Protein AF-R6E0H6-F1 (afdb_monomer)

Structure (mmCIF, N/CA/C/O backbone):
data_AF-R6E0H6-F1
#
_entry.id   AF-R6E0H6-F1
#
loop_
_atom_site.group_PDB
_atom_site.id
_atom_site.type_symbol
_atom_site.label_atom_id
_atom_site.label_alt_id
_atom_site.label_comp_id
_atom_site.label_asym_id
_atom_site.label_entity_id
_atom_site.label_seq_id
_atom_site.pdbx_PDB_ins_code
_atom_site.Cartn_x
_atom_site.Cartn_y
_atom_site.Cartn_z
_atom_site.occupancy
_atom_site.B_iso_or_equiv
_atom_site.auth_seq_id
_atom_site.auth_comp_id
_atom_site.auth_asym_id
_atom_site.auth_atom_id
_atom_site.pdbx_PDB_model_num
ATOM 1 N N . MET A 1 1 ? 54.823 3.570 14.183 1.00 46.03 1 MET A N 1
ATOM 2 C CA . MET A 1 1 ? 55.221 4.569 13.171 1.00 46.03 1 MET A CA 1
ATOM 3 C C . MET A 1 1 ? 53.931 5.173 12.631 1.00 46.03 1 MET A C 1
ATOM 5 O O . MET A 1 1 ? 53.234 4.508 11.886 1.00 46.03 1 MET A O 1
ATOM 9 N N . ALA A 1 2 ? 53.540 6.336 13.154 1.00 41.47 2 ALA A N 1
ATOM 10 C CA . ALA A 1 2 ? 52.382 7.131 12.719 1.00 41.47 2 ALA A CA 1
ATOM 11 C C . ALA A 1 2 ? 52.609 8.597 13.143 1.00 41.47 2 ALA A C 1
ATOM 13 O O . ALA A 1 2 ? 51.740 9.262 13.688 1.00 41.47 2 ALA A O 1
ATOM 14 N N . ALA A 1 3 ? 53.847 9.052 12.953 1.00 48.97 3 ALA A N 1
ATOM 15 C CA . ALA A 1 3 ? 54.267 10.444 13.056 1.00 48.97 3 ALA A CA 1
ATOM 16 C C . ALA A 1 3 ? 54.729 10.884 11.658 1.00 48.97 3 ALA A C 1
ATOM 18 O O . ALA A 1 3 ? 55.874 11.274 11.467 1.00 48.97 3 ALA A O 1
ATOM 19 N N . SER A 1 4 ? 53.892 10.653 10.643 1.00 55.06 4 SER A N 1
ATOM 20 C CA . SER A 1 4 ? 54.287 10.835 9.241 1.00 55.06 4 SER A CA 1
ATOM 21 C C . SER A 1 4 ? 53.155 11.351 8.359 1.00 55.06 4 SER A C 1
ATOM 23 O O . SER A 1 4 ? 53.042 10.950 7.207 1.00 55.06 4 SER A O 1
ATOM 25 N N . HIS A 1 5 ? 52.328 12.247 8.892 1.00 50.03 5 HIS A N 1
ATOM 26 C CA . HIS A 1 5 ? 51.577 13.193 8.075 1.00 50.03 5 HIS A CA 1
ATOM 27 C C . HIS A 1 5 ? 51.553 14.531 8.820 1.00 50.03 5 HIS A C 1
ATOM 29 O O . HIS A 1 5 ? 50.942 14.621 9.879 1.00 50.03 5 HIS A O 1
ATOM 35 N N . ASP A 1 6 ? 52.231 15.546 8.276 1.00 56.91 6 ASP A N 1
ATOM 36 C CA . ASP A 1 6 ? 52.188 16.959 8.697 1.00 56.91 6 ASP A CA 1
ATOM 37 C C . ASP A 1 6 ? 50.788 17.561 8.471 1.00 56.91 6 ASP A C 1
ATOM 39 O O . ASP A 1 6 ? 50.585 18.485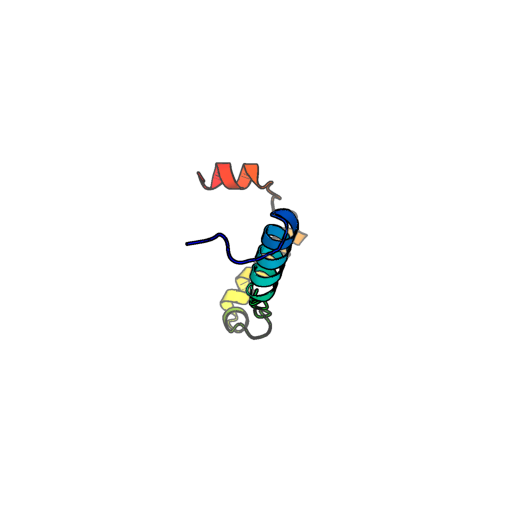 7.685 1.00 56.91 6 ASP A O 1
ATOM 43 N N . LYS A 1 7 ? 49.766 16.973 9.086 1.00 59.25 7 LYS A N 1
ATOM 44 C CA . LYS A 1 7 ? 48.379 17.411 8.974 1.00 59.25 7 LYS A CA 1
ATOM 45 C C . LYS A 1 7 ? 47.764 17.403 10.366 1.00 59.25 7 LYS A C 1
ATOM 47 O O . LYS A 1 7 ? 47.914 16.439 11.111 1.00 59.25 7 LYS A O 1
ATOM 52 N N . SER A 1 8 ? 47.096 18.504 10.712 1.00 72.69 8 SER A N 1
ATOM 53 C CA . SER A 1 8 ? 46.324 18.631 11.953 1.00 72.69 8 SER A CA 1
ATOM 54 C C . SER A 1 8 ? 45.345 17.458 12.093 1.00 72.69 8 SER A C 1
ATOM 56 O O . SER A 1 8 ? 44.831 16.957 11.091 1.00 72.69 8 SER A O 1
ATOM 58 N N . LEU A 1 9 ? 45.055 17.043 13.330 1.00 69.12 9 LEU A N 1
ATOM 59 C CA . LEU A 1 9 ? 44.034 16.033 13.643 1.00 69.12 9 LEU A CA 1
ATOM 60 C C . LEU A 1 9 ? 42.695 16.345 12.952 1.00 69.12 9 LEU A C 1
ATOM 62 O O . LEU A 1 9 ? 42.014 15.444 12.473 1.00 69.12 9 LEU A O 1
ATOM 66 N N . GLU A 1 10 ? 42.367 17.628 12.843 1.00 74.25 10 GLU A N 1
ATOM 67 C CA . GLU A 1 10 ? 41.190 18.127 12.136 1.00 74.25 10 GLU A CA 1
ATOM 68 C C . GLU A 1 10 ? 41.212 17.765 10.642 1.00 74.25 10 GLU A C 1
ATOM 70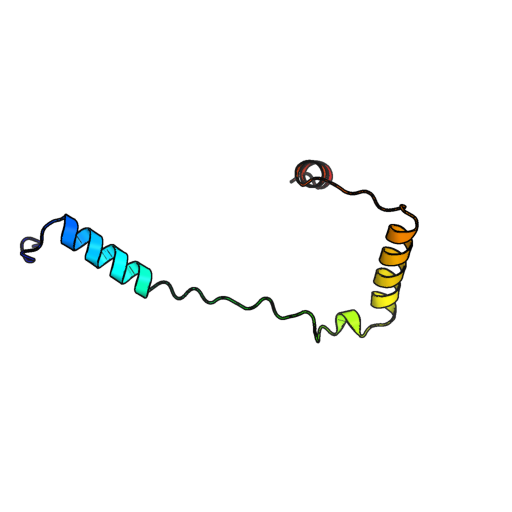 O O . GLU A 1 10 ? 40.273 17.154 10.140 1.00 74.25 10 GLU A O 1
ATOM 75 N N . ALA A 1 11 ? 42.335 18.007 9.960 1.00 75.62 11 ALA A N 1
ATOM 76 C CA . ALA A 1 11 ? 42.512 17.664 8.548 1.00 75.62 11 ALA A CA 1
ATOM 77 C C . ALA A 1 11 ? 42.498 16.144 8.302 1.00 75.62 11 ALA A C 1
ATOM 79 O O . ALA A 1 11 ? 42.111 15.681 7.228 1.00 75.62 11 ALA A O 1
ATOM 80 N N . PHE A 1 12 ? 42.911 15.344 9.291 1.00 74.44 12 PHE A N 1
ATOM 81 C CA . PHE A 1 12 ? 42.801 13.887 9.224 1.00 74.44 12 PHE A CA 1
ATOM 82 C C . PHE A 1 12 ? 41.344 13.415 9.344 1.00 74.44 12 PHE A C 1
ATOM 84 O O . PHE A 1 12 ? 40.915 12.547 8.578 1.00 74.44 12 PHE A O 1
ATOM 91 N N . ILE A 1 13 ? 40.576 13.995 10.272 1.00 78.62 13 ILE A N 1
ATOM 92 C CA . ILE A 1 13 ? 39.152 13.682 10.461 1.00 78.62 13 ILE A CA 1
ATOM 93 C C . ILE A 1 13 ? 38.346 14.083 9.222 1.00 78.62 13 ILE A C 1
ATOM 95 O O . ILE A 1 13 ? 37.520 13.296 8.753 1.00 78.62 13 ILE A O 1
ATOM 99 N N . GLU A 1 14 ? 38.618 15.261 8.662 1.00 75.06 14 GLU A N 1
ATOM 100 C CA . GLU A 1 14 ? 37.958 15.762 7.457 1.00 75.06 14 GLU A CA 1
ATOM 101 C C . GLU A 1 14 ? 38.237 14.851 6.258 1.00 75.06 14 GLU A C 1
ATOM 103 O O . GLU A 1 14 ? 37.307 14.306 5.668 1.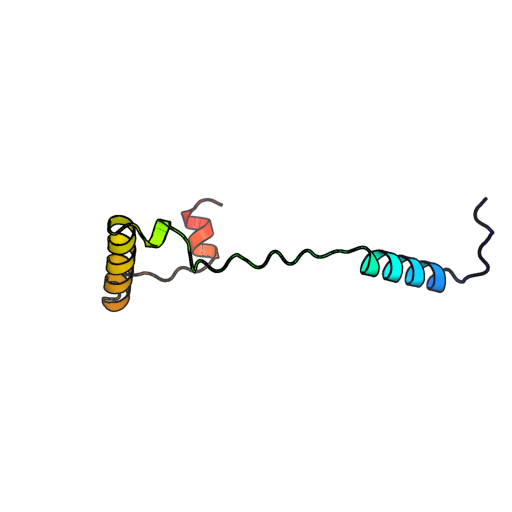00 75.06 14 GLU A O 1
ATOM 108 N N . ASN A 1 15 ? 39.511 14.561 5.973 1.00 76.31 15 ASN A N 1
ATOM 109 C CA . ASN A 1 15 ? 39.888 13.667 4.878 1.00 76.31 15 ASN A CA 1
ATOM 110 C C . ASN A 1 15 ? 39.265 12.269 5.024 1.00 76.31 15 ASN A C 1
ATOM 112 O O . ASN A 1 15 ? 38.841 11.669 4.039 1.00 76.31 15 ASN A O 1
ATOM 116 N N . THR A 1 16 ? 39.200 11.740 6.249 1.00 74.06 16 THR A N 1
ATOM 117 C CA . THR A 1 16 ? 38.592 10.429 6.518 1.00 74.06 16 THR A CA 1
ATOM 118 C C . THR A 1 16 ? 37.079 10.452 6.315 1.00 74.06 16 THR A C 1
ATOM 120 O O . THR A 1 16 ? 36.518 9.482 5.811 1.00 74.06 16 THR A O 1
ATOM 123 N N . SER A 1 17 ? 36.412 11.542 6.694 1.00 67.00 17 SER A N 1
ATOM 124 C CA . SER A 1 17 ? 34.963 11.693 6.533 1.00 67.00 17 SER A CA 1
ATOM 125 C C . SER A 1 17 ? 34.581 11.856 5.064 1.00 67.00 17 SER A C 1
ATOM 127 O O . SER A 1 17 ? 33.668 11.174 4.609 1.00 67.00 17 SER A O 1
ATOM 129 N N . THR A 1 18 ? 35.333 12.658 4.307 1.00 69.19 18 THR A N 1
ATOM 130 C CA . THR A 1 18 ? 35.159 12.814 2.856 1.00 69.19 18 THR A CA 1
ATOM 131 C C . THR A 1 18 ? 35.405 11.495 2.129 1.00 69.19 18 THR A C 1
ATOM 133 O O . THR A 1 18 ? 34.537 11.028 1.402 1.00 69.19 18 THR A O 1
ATOM 136 N N . ALA A 1 19 ? 36.515 10.806 2.422 1.00 68.69 19 ALA A N 1
ATOM 137 C CA . ALA A 1 19 ? 36.810 9.507 1.815 1.00 68.69 19 ALA A CA 1
ATOM 138 C C . ALA A 1 19 ? 35.757 8.434 2.144 1.00 68.69 19 ALA A C 1
ATOM 140 O O . ALA A 1 19 ? 35.506 7.544 1.335 1.00 68.69 19 ALA A O 1
ATOM 141 N N . LYS A 1 20 ? 35.139 8.498 3.333 1.00 66.06 20 LYS A N 1
ATOM 142 C CA . LYS A 1 20 ? 34.021 7.620 3.699 1.00 66.06 20 LYS A CA 1
ATOM 143 C C . LYS A 1 20 ? 32.750 7.998 2.948 1.00 66.06 20 LYS A C 1
ATOM 145 O O . LYS A 1 20 ? 32.104 7.095 2.440 1.00 66.06 20 LYS A O 1
ATOM 150 N N . ALA A 1 21 ? 32.414 9.282 2.849 1.00 64.06 21 ALA A N 1
ATOM 151 C CA . ALA A 1 21 ? 31.246 9.749 2.105 1.00 64.06 21 ALA A CA 1
ATOM 152 C C . ALA A 1 21 ? 31.327 9.370 0.616 1.00 64.06 21 ALA A C 1
ATOM 154 O O . ALA A 1 21 ? 30.361 8.836 0.080 1.00 64.06 21 ALA A O 1
ATOM 155 N N . ASP A 1 22 ? 32.499 9.528 -0.005 1.00 65.19 22 ASP A N 1
ATOM 156 C CA . ASP A 1 22 ? 32.746 9.159 -1.407 1.00 65.19 22 ASP A CA 1
ATOM 157 C C . ASP A 1 22 ? 32.693 7.637 -1.652 1.00 65.19 22 ASP A C 1
ATOM 159 O O . ASP A 1 22 ? 32.507 7.189 -2.782 1.00 65.19 22 ASP A O 1
ATOM 163 N N . ASN A 1 23 ? 32.863 6.824 -0.602 1.00 61.16 23 ASN A N 1
ATOM 164 C CA . ASN A 1 23 ? 32.808 5.360 -0.673 1.00 61.16 23 ASN A CA 1
ATOM 165 C C . ASN A 1 23 ? 31.408 4.792 -0.385 1.00 61.16 23 ASN A C 1
ATOM 167 O O . ASN A 1 23 ? 31.158 3.618 -0.654 1.00 61.16 23 ASN A O 1
ATOM 171 N N . ILE A 1 24 ? 30.475 5.596 0.139 1.00 58.25 24 ILE A N 1
ATOM 172 C CA . ILE A 1 24 ? 29.091 5.155 0.322 1.00 58.25 24 ILE A CA 1
ATOM 173 C C . ILE A 1 24 ? 28.402 5.209 -1.045 1.00 58.25 24 ILE A C 1
ATOM 175 O O . ILE A 1 24 ? 27.752 6.183 -1.419 1.00 58.25 24 ILE A O 1
ATOM 179 N N . SER A 1 25 ? 28.521 4.114 -1.791 1.00 59.06 25 SER A N 1
ATOM 180 C CA . SER A 1 25 ? 27.607 3.815 -2.885 1.00 59.06 25 SER A CA 1
ATOM 181 C C . SER A 1 25 ? 26.251 3.458 -2.273 1.00 59.06 25 SER A C 1
ATOM 183 O O . SER A 1 25 ? 25.985 2.309 -1.925 1.00 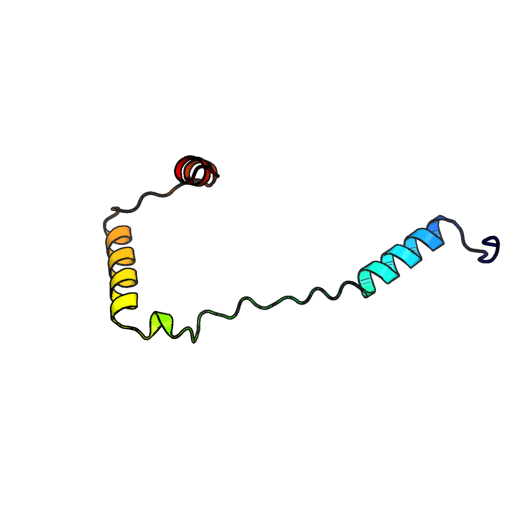59.06 25 SER A O 1
ATOM 185 N N . VAL A 1 26 ? 25.406 4.468 -2.046 1.00 58.34 26 VAL A N 1
ATOM 186 C CA . VAL A 1 26 ? 23.986 4.228 -1.782 1.00 58.34 26 VAL A CA 1
ATOM 187 C C . VAL A 1 26 ? 23.377 3.812 -3.112 1.00 58.34 26 VAL A C 1
ATOM 189 O O . VAL A 1 26 ? 22.981 4.653 -3.918 1.00 58.34 26 VAL A O 1
ATOM 192 N N . GLU A 1 27 ? 23.321 2.508 -3.361 1.00 58.66 27 GLU A N 1
ATOM 193 C CA . GLU A 1 27 ? 22.453 1.979 -4.401 1.00 58.66 27 GLU A CA 1
ATOM 194 C C . GLU A 1 27 ? 21.013 2.271 -3.980 1.00 58.66 27 GLU A C 1
ATOM 196 O O . GLU A 1 27 ? 20.404 1.561 -3.178 1.00 58.66 27 GLU A O 1
ATOM 201 N N . VAL A 1 28 ? 20.463 3.370 -4.496 1.00 56.34 28 VAL A N 1
ATOM 202 C CA . VAL A 1 28 ? 19.024 3.600 -4.474 1.00 56.34 28 VAL A CA 1
ATOM 203 C C . VAL A 1 28 ? 18.437 2.567 -5.427 1.00 56.34 28 VAL A C 1
ATOM 205 O O . VAL A 1 28 ? 18.257 2.827 -6.616 1.00 56.34 28 VAL A O 1
ATOM 208 N N . SER A 1 29 ? 18.176 1.367 -4.905 1.00 55.09 29 SER A N 1
ATOM 209 C CA . SER A 1 29 ? 17.233 0.438 -5.511 1.00 55.09 29 SER A CA 1
ATOM 210 C C . S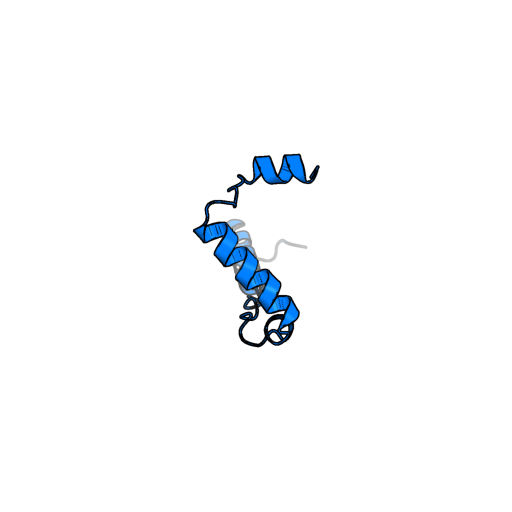ER A 1 29 ? 15.943 1.224 -5.671 1.00 55.09 29 SER A C 1
ATOM 212 O O . SER A 1 29 ? 15.218 1.451 -4.700 1.00 55.09 29 SER A O 1
ATOM 214 N N . THR A 1 30 ? 15.684 1.705 -6.884 1.00 57.22 30 THR A N 1
ATOM 215 C CA . THR A 1 30 ? 14.360 2.196 -7.237 1.00 57.22 30 THR A CA 1
ATOM 216 C C . THR A 1 30 ? 13.416 1.063 -6.880 1.00 57.22 30 THR A C 1
ATOM 218 O O . THR A 1 30 ? 13.575 -0.043 -7.388 1.00 57.22 30 THR A O 1
ATOM 221 N N . ASN A 1 31 ? 12.525 1.286 -5.909 1.00 54.94 31 ASN A N 1
ATOM 222 C CA . ASN A 1 31 ? 11.448 0.344 -5.643 1.00 54.94 31 ASN A CA 1
ATOM 223 C C . ASN A 1 31 ? 10.800 0.095 -7.009 1.00 54.94 31 ASN A C 1
ATOM 225 O O . ASN A 1 31 ? 10.305 1.077 -7.582 1.00 54.94 31 ASN A O 1
ATOM 229 N N . PRO A 1 32 ? 10.928 -1.110 -7.598 1.00 59.53 32 PRO A N 1
ATOM 230 C CA . PRO A 1 32 ? 10.445 -1.331 -8.944 1.00 59.53 32 PRO A CA 1
ATOM 231 C C . PRO A 1 32 ? 8.981 -0.927 -8.931 1.00 59.53 32 PRO A C 1
ATOM 233 O O . PRO A 1 32 ? 8.215 -1.343 -8.061 1.00 59.53 32 PRO A O 1
ATOM 236 N N . SER A 1 33 ? 8.619 -0.003 -9.821 1.00 51.84 33 SER A N 1
ATOM 237 C CA . SER A 1 33 ? 7.231 0.418 -9.921 1.00 51.84 33 SER A CA 1
ATOM 238 C C . SER A 1 33 ? 6.401 -0.856 -10.125 1.00 51.84 33 SER A C 1
ATOM 240 O O . SER A 1 33 ? 6.785 -1.665 -10.970 1.00 51.84 33 SER A O 1
ATOM 242 N N . PRO A 1 34 ? 5.281 -1.053 -9.408 1.00 59.16 34 PRO A N 1
ATOM 243 C CA . PRO A 1 34 ? 4.422 -2.228 -9.594 1.00 59.16 34 PRO A CA 1
ATOM 244 C C . PRO A 1 34 ? 3.810 -2.288 -11.006 1.00 59.16 34 PRO A C 1
ATOM 246 O O . PRO A 1 34 ? 3.104 -3.232 -11.346 1.00 59.16 34 PRO A O 1
ATOM 249 N N . SER A 1 35 ? 4.086 -1.276 -11.835 1.00 61.78 35 SER A N 1
ATOM 250 C CA . SER A 1 35 ? 3.871 -1.236 -13.277 1.00 61.78 35 SER A CA 1
ATOM 251 C C . SER A 1 35 ? 4.576 -2.418 -13.964 1.00 61.78 35 SER A C 1
ATOM 253 O O . SER A 1 35 ? 5.717 -2.302 -14.409 1.00 61.78 35 SER A O 1
ATOM 255 N N . GLY A 1 36 ? 3.889 -3.559 -14.030 1.00 68.19 36 GLY A N 1
ATOM 256 C CA . GLY A 1 36 ? 4.382 -4.816 -14.602 1.00 68.19 36 GLY A CA 1
ATOM 257 C C . GLY A 1 36 ? 4.354 -6.013 -13.646 1.00 68.19 36 GLY A C 1
ATOM 258 O O . GLY A 1 36 ? 4.849 -7.077 -14.014 1.00 68.19 36 GLY A O 1
ATOM 259 N N . ASP A 1 37 ? 3.811 -5.868 -12.434 1.00 82.69 37 ASP A N 1
ATOM 260 C CA . ASP A 1 37 ? 3.627 -7.005 -11.534 1.00 82.69 37 ASP A CA 1
ATOM 261 C C . ASP A 1 37 ? 2.460 -7.885 -12.009 1.00 82.69 37 ASP A C 1
ATOM 263 O O . ASP A 1 37 ? 1.290 -7.500 -11.943 1.00 82.69 37 ASP A O 1
ATOM 267 N N . SER A 1 38 ? 2.806 -9.098 -12.452 1.00 85.12 38 SER A N 1
ATOM 268 C CA . SER A 1 38 ? 1.870 -10.131 -12.912 1.00 85.12 38 SER A CA 1
ATOM 269 C C . SER A 1 38 ? 0.795 -10.507 -11.891 1.00 85.12 38 SER A C 1
ATOM 271 O O . SER A 1 38 ? -0.224 -11.090 -12.256 1.00 85.12 38 SER A O 1
ATOM 273 N N . TRP A 1 39 ? 0.985 -10.169 -10.611 1.00 86.44 39 TRP A N 1
ATOM 274 C CA . TRP A 1 39 ? -0.045 -10.333 -9.596 1.00 86.44 39 TRP A CA 1
ATOM 275 C C . TRP A 1 39 ? -1.319 -9.554 -9.951 1.00 86.44 39 TRP A C 1
ATOM 277 O O . TRP A 1 39 ? -2.412 -10.080 -9.746 1.00 86.44 39 TRP A O 1
ATOM 287 N N . PHE A 1 40 ? -1.192 -8.355 -10.535 1.00 85.81 40 PHE A N 1
ATOM 288 C CA . PHE A 1 40 ? -2.329 -7.535 -10.975 1.00 85.81 40 PHE A CA 1
ATOM 289 C C . PHE A 1 40 ? -2.929 -7.986 -12.318 1.00 85.81 40 PHE A C 1
ATOM 291 O O . PHE A 1 40 ? -4.014 -7.530 -12.674 1.00 85.81 40 PHE A O 1
ATOM 298 N N . ASP A 1 41 ? -2.271 -8.894 -13.045 1.00 87.81 41 ASP A N 1
ATOM 299 C CA . ASP A 1 41 ? -2.815 -9.475 -14.280 1.00 87.81 41 ASP A CA 1
ATOM 300 C C . ASP A 1 41 ? -3.816 -10.610 -13.993 1.00 87.81 41 ASP A C 1
ATOM 302 O O . ASP A 1 41 ? -4.629 -10.948 -14.856 1.00 87.81 41 ASP A O 1
ATOM 306 N N . ASP A 1 42 ? -3.779 -11.209 -12.794 1.00 91.81 42 ASP A N 1
ATOM 307 C CA . ASP A 1 42 ? -4.722 -12.255 -12.389 1.00 91.81 42 ASP A CA 1
ATOM 308 C C . ASP A 1 42 ? -6.087 -11.637 -12.015 1.00 91.81 42 ASP A C 1
ATOM 310 O O . ASP A 1 42 ? -6.188 -10.896 -11.027 1.00 91.81 42 ASP A O 1
ATOM 314 N N . PRO A 1 43 ? -7.176 -11.981 -12.731 1.00 90.06 43 PRO A N 1
ATOM 315 C CA . PRO A 1 43 ? -8.513 -11.484 -12.425 1.00 90.06 43 PRO A CA 1
ATOM 316 C C . PRO A 1 43 ? -8.954 -11.754 -10.982 1.00 90.06 43 PRO A C 1
ATOM 318 O O . PRO A 1 43 ? -9.634 -10.920 -10.391 1.00 90.06 43 PRO A O 1
ATOM 321 N N . LYS A 1 44 ? -8.541 -12.878 -10.380 1.00 92.88 44 LYS A N 1
ATOM 322 C CA . LYS A 1 44 ? -8.904 -13.223 -8.993 1.00 92.88 44 LYS A CA 1
ATOM 323 C C . LYS A 1 44 ? -8.245 -12.304 -7.972 1.00 92.88 44 LYS A C 1
ATOM 325 O O . LYS A 1 44 ? -8.835 -11.985 -6.942 1.00 92.88 44 LYS A O 1
ATOM 330 N N . ASN A 1 45 ? -7.023 -11.867 -8.249 1.00 91.94 45 ASN A N 1
ATOM 331 C CA . ASN A 1 45 ? -6.328 -10.912 -7.394 1.00 91.94 45 ASN A CA 1
ATOM 332 C C . ASN A 1 45 ? -6.989 -9.537 -7.502 1.00 91.94 45 ASN A C 1
ATOM 334 O O . ASN A 1 45 ? -7.241 -8.876 -6.490 1.00 91.94 45 ASN A O 1
ATOM 338 N N . MET A 1 46 ? -7.379 -9.160 -8.721 1.00 92.94 46 MET A N 1
ATOM 339 C CA . MET A 1 46 ? -8.110 -7.924 -8.976 1.00 92.94 46 MET A CA 1
ATOM 340 C C . MET A 1 46 ? -9.491 -7.900 -8.317 1.00 92.94 46 MET A C 1
ATOM 342 O O . MET A 1 46 ? -9.880 -6.852 -7.807 1.00 92.94 46 MET A O 1
ATOM 346 N N . GLU A 1 47 ? -10.200 -9.029 -8.215 1.00 93.06 47 GLU A N 1
ATOM 347 C CA . GLU A 1 47 ? -11.443 -9.121 -7.429 1.00 93.06 47 GLU A CA 1
ATOM 348 C C . GLU A 1 47 ? -11.233 -8.692 -5.968 1.00 93.06 47 GLU A C 1
ATOM 350 O O . GLU A 1 47 ? -12.063 -7.983 -5.396 1.00 93.06 47 GLU A O 1
ATOM 355 N N . SER A 1 48 ? -10.101 -9.068 -5.360 1.00 89.94 48 SER A N 1
ATOM 356 C CA . SER A 1 48 ? -9.772 -8.649 -3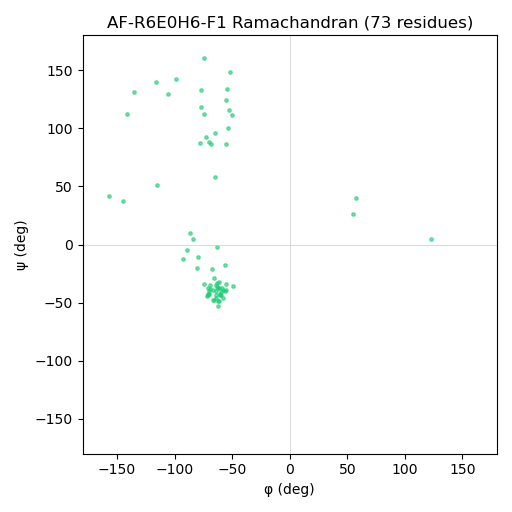.994 1.00 89.94 48 SER A CA 1
ATOM 357 C C . SER A 1 48 ? -9.514 -7.145 -3.896 1.00 89.94 48 SER A C 1
ATOM 359 O O . SER A 1 48 ? -9.931 -6.522 -2.919 1.00 89.94 48 SER A O 1
ATOM 3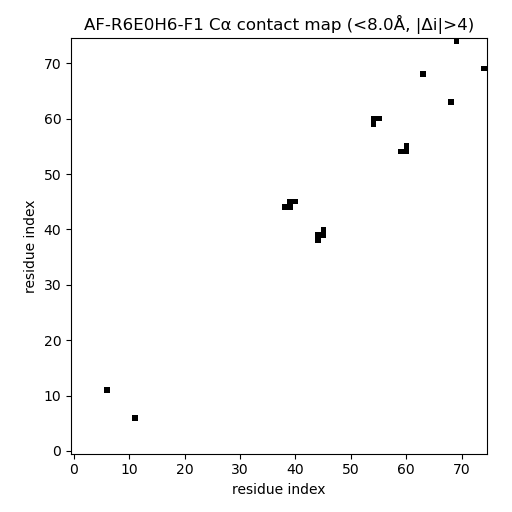61 N N . VAL A 1 49 ? -8.844 -6.560 -4.893 1.00 90.25 49 VAL A N 1
ATOM 362 C CA . VAL A 1 49 ? -8.590 -5.113 -4.952 1.00 90.25 49 VAL A CA 1
ATOM 363 C C . VAL A 1 49 ? -9.900 -4.346 -5.119 1.00 90.25 49 VAL A C 1
ATOM 365 O O . VAL A 1 49 ? -10.152 -3.406 -4.370 1.00 90.25 49 VAL A O 1
ATOM 368 N N . MET A 1 50 ? -10.758 -4.772 -6.049 1.00 92.31 50 MET A N 1
ATOM 369 C CA . MET A 1 50 ? -12.053 -4.132 -6.304 1.00 92.31 50 MET A CA 1
ATOM 370 C C . MET A 1 50 ? -12.954 -4.168 -5.069 1.00 92.31 50 MET A C 1
ATOM 372 O O . MET A 1 50 ? -13.521 -3.142 -4.704 1.00 92.31 50 MET A O 1
ATOM 376 N N . ARG A 1 51 ? -13.016 -5.309 -4.366 1.00 92.31 51 ARG A N 1
ATOM 377 C CA . ARG A 1 51 ? -13.736 -5.403 -3.088 1.00 92.31 51 ARG A CA 1
ATOM 378 C C . ARG A 1 51 ? -13.170 -4.432 -2.050 1.00 92.31 51 ARG A C 1
ATOM 380 O O . ARG A 1 51 ? -13.931 -3.766 -1.367 1.00 92.31 51 ARG A O 1
ATOM 387 N N . GLY A 1 52 ? -11.846 -4.321 -1.944 1.00 89.25 52 GLY A N 1
ATOM 388 C CA . GLY A 1 52 ? -11.212 -3.375 -1.022 1.00 89.25 52 GLY A CA 1
ATOM 389 C C . GLY A 1 52 ? -11.565 -1.911 -1.314 1.00 89.25 52 GLY A C 1
ATOM 390 O O . GLY A 1 52 ? -11.760 -1.135 -0.381 1.00 89.25 52 GLY A O 1
ATOM 391 N N . ILE A 1 53 ? -11.687 -1.542 -2.593 1.00 90.62 53 ILE A N 1
ATOM 392 C CA . ILE A 1 53 ? -12.130 -0.204 -3.011 1.00 90.62 53 ILE A CA 1
ATOM 393 C C . ILE A 1 53 ? -13.594 0.020 -2.621 1.00 90.62 53 ILE A C 1
ATOM 395 O O . ILE A 1 53 ? -13.902 1.029 -1.995 1.00 90.62 53 ILE A O 1
ATOM 399 N N . GLU A 1 54 ? -14.479 -0.936 -2.915 1.00 93.06 54 GLU A N 1
ATOM 400 C CA . GLU A 1 54 ? -15.896 -0.852 -2.539 1.00 93.06 54 GLU A CA 1
ATOM 401 C C . GLU A 1 54 ? -16.079 -0.747 -1.015 1.00 93.06 54 GLU A C 1
ATOM 403 O O . GLU A 1 54 ? -16.893 0.034 -0.524 1.00 93.06 54 GLU A O 1
ATOM 408 N N . ASP A 1 55 ? -15.298 -1.506 -0.246 1.00 91.50 55 ASP A N 1
ATOM 409 C CA . ASP A 1 55 ? -15.314 -1.465 1.215 1.00 91.50 55 ASP A CA 1
ATOM 410 C C . ASP A 1 55 ? -14.898 -0.084 1.745 1.00 91.50 55 ASP A C 1
ATOM 412 O O . ASP A 1 55 ? -15.475 0.392 2.725 1.00 91.50 55 ASP A O 1
ATOM 416 N N . ALA A 1 56 ? -13.927 0.571 1.100 1.00 89.06 56 ALA A N 1
ATOM 417 C CA . ALA A 1 56 ? -13.495 1.920 1.457 1.00 89.06 56 ALA A CA 1
ATOM 418 C C . ALA A 1 56 ? -14.551 2.976 1.096 1.00 89.06 56 ALA A C 1
ATOM 420 O O . ALA A 1 56 ? -14.839 3.852 1.911 1.00 89.06 56 ALA A O 1
ATOM 421 N N . GLU A 1 57 ? -15.168 2.872 -0.086 1.00 90.38 57 GLU A N 1
ATOM 422 C CA . GLU A 1 57 ? -16.253 3.764 -0.522 1.00 90.38 57 GLU A CA 1
ATOM 423 C C . GLU A 1 57 ? -17.501 3.649 0.362 1.00 90.38 57 GLU A C 1
ATOM 425 O O . GLU A 1 57 ? -18.193 4.637 0.595 1.00 90.38 57 GLU A O 1
ATOM 430 N N . GLN A 1 58 ? -17.779 2.454 0.886 1.00 92.62 58 GLN A N 1
ATOM 431 C CA . GLN A 1 58 ? -18.891 2.203 1.805 1.00 92.62 58 GLN A CA 1
ATOM 432 C C . GLN A 1 58 ? -18.531 2.457 3.279 1.00 92.62 58 GLN A C 1
ATOM 434 O O . GLN A 1 58 ? -19.304 2.084 4.161 1.00 92.62 58 GLN A O 1
ATOM 439 N N . GLU A 1 59 ? -17.363 3.049 3.559 1.00 87.50 59 GLU A N 1
ATOM 440 C CA . GLU A 1 59 ? -16.856 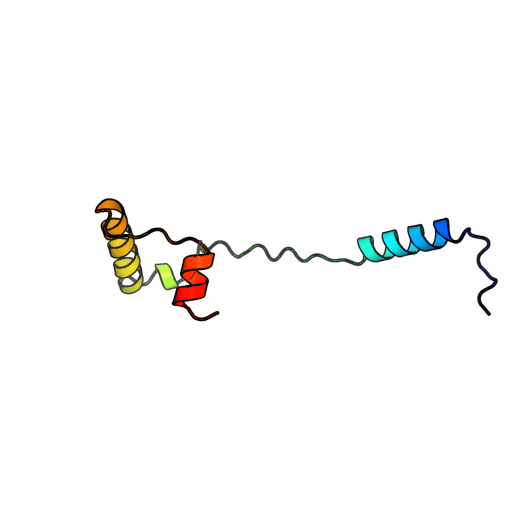3.332 4.912 1.00 87.50 59 GLU A CA 1
ATOM 441 C C . GLU A 1 59 ? -16.793 2.089 5.826 1.00 87.50 59 GLU A C 1
ATOM 443 O O . GLU A 1 59 ? -16.822 2.177 7.054 1.00 87.50 59 GLU A O 1
ATOM 448 N N . ARG A 1 60 ? -16.662 0.895 5.232 1.00 88.62 60 ARG A N 1
ATOM 449 C CA . ARG A 1 60 ? -16.502 -0.385 5.943 1.00 88.62 60 ARG A CA 1
ATOM 450 C C . ARG A 1 60 ? -15.043 -0.663 6.328 1.00 88.62 60 ARG A C 1
ATOM 452 O O . ARG A 1 60 ? -14.739 -1.722 6.874 1.00 88.62 60 ARG A O 1
ATOM 459 N N . THR A 1 61 ? -14.142 0.287 6.079 1.00 86.56 61 THR A N 1
ATOM 460 C CA . THR A 1 61 ? -12.722 0.230 6.450 1.00 86.56 61 THR A CA 1
ATOM 461 C C . THR A 1 61 ? -12.434 1.014 7.726 1.00 86.56 61 THR A C 1
ATOM 463 O O . THR A 1 61 ? -12.945 2.116 7.913 1.00 86.56 61 THR A O 1
ATOM 466 N N . LYS A 1 62 ? -11.538 0.499 8.574 1.00 89.00 62 LYS A N 1
ATOM 467 C CA . LYS A 1 62 ? -11.013 1.220 9.740 1.00 89.00 62 LYS A CA 1
ATOM 468 C C . LYS A 1 62 ? -9.581 1.685 9.472 1.00 89.00 62 LYS A C 1
ATOM 470 O O . LYS A 1 62 ? -8.731 0.883 9.097 1.00 89.00 62 LYS A O 1
ATOM 475 N N . ALA A 1 63 ? -9.309 2.966 9.711 1.00 87.38 63 ALA A N 1
ATOM 476 C CA . ALA A 1 63 ? -7.944 3.477 9.767 1.00 87.38 63 ALA A CA 1
ATOM 477 C C . ALA A 1 63 ? -7.306 3.090 11.108 1.00 87.38 63 ALA A C 1
ATOM 479 O O . ALA A 1 63 ? -7.921 3.268 12.161 1.00 87.38 63 ALA A O 1
ATOM 480 N N . TYR A 1 64 ? -6.081 2.574 11.061 1.00 90.06 64 TYR A N 1
ATOM 481 C CA . TYR A 1 64 ? -5.300 2.238 12.247 1.00 90.06 64 TYR A CA 1
ATOM 482 C C . TYR A 1 64 ? -4.046 3.105 12.306 1.00 90.06 64 TYR A C 1
ATOM 484 O O . TYR A 1 64 ? -3.384 3.340 11.294 1.00 90.06 64 TYR A O 1
ATOM 492 N N . SER A 1 65 ? -3.704 3.558 13.505 1.00 92.19 65 SER A N 1
ATOM 493 C CA . SER A 1 65 ? -2.396 4.133 13.802 1.00 92.19 65 SER A CA 1
ATOM 494 C C . SER A 1 65 ? -1.322 3.048 13.886 1.00 92.19 65 SER A C 1
ATOM 496 O O . SER A 1 65 ? -1.610 1.870 14.104 1.00 92.19 65 SER A O 1
ATOM 498 N N . MET A 1 66 ? -0.056 3.452 13.757 1.00 90.31 66 MET A N 1
ATOM 499 C CA . MET A 1 66 ? 1.079 2.530 13.854 1.00 90.31 66 MET A CA 1
ATOM 500 C C . MET A 1 66 ? 1.077 1.751 15.179 1.00 90.31 66 MET A C 1
ATOM 502 O O . MET A 1 66 ? 1.381 0.560 15.194 1.00 90.31 66 MET A O 1
ATOM 506 N N . ASP A 1 67 ? 0.711 2.411 16.280 1.00 91.50 67 ASP A N 1
ATOM 507 C CA . ASP A 1 67 ? 0.674 1.798 17.609 1.00 91.50 67 ASP A CA 1
ATOM 508 C C . ASP A 1 67 ? -0.476 0.790 17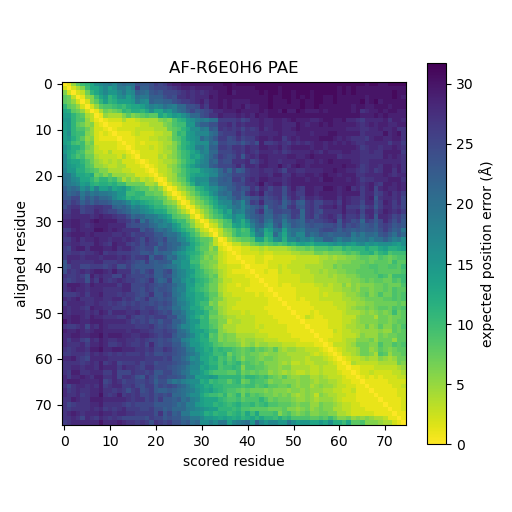.742 1.00 91.50 67 ASP A C 1
ATOM 510 O O . ASP A 1 67 ? -0.296 -0.278 18.324 1.00 91.50 67 ASP A O 1
ATOM 514 N N . GLU A 1 68 ? -1.642 1.065 17.148 1.00 91.44 68 GLU A N 1
ATOM 515 C CA . GLU A 1 68 ? -2.739 0.091 17.091 1.00 91.44 68 GLU A CA 1
ATOM 516 C C . GLU A 1 68 ? -2.362 -1.147 16.271 1.00 91.44 68 GLU A C 1
ATOM 518 O O . GLU A 1 68 ? -2.686 -2.262 16.674 1.00 91.44 68 GLU A O 1
ATOM 523 N N . ILE A 1 69 ? -1.656 -0.966 15.150 1.00 92.50 69 ILE A N 1
ATOM 524 C CA . ILE A 1 69 ? -1.194 -2.081 14.310 1.00 92.50 69 ILE A CA 1
ATOM 525 C C . ILE A 1 69 ? -0.201 -2.956 15.077 1.00 92.50 69 ILE A C 1
ATOM 527 O O . ILE A 1 69 ? -0.345 -4.175 15.076 1.00 92.50 69 ILE A O 1
ATOM 531 N N . LYS A 1 70 ? 0.773 -2.351 15.766 1.00 91.50 70 LYS A N 1
ATOM 532 C CA . LYS A 1 70 ? 1.746 -3.080 16.597 1.00 91.50 70 LYS A CA 1
ATOM 533 C C . LYS A 1 70 ? 1.067 -3.906 17.684 1.00 91.50 70 LYS A C 1
ATOM 535 O O . LYS A 1 70 ? 1.340 -5.094 17.819 1.00 91.50 70 LYS A O 1
ATOM 540 N N . ASN A 1 71 ? 0.104 -3.305 18.383 1.00 93.50 71 ASN A N 1
ATOM 541 C CA . ASN A 1 71 ? -0.666 -3.998 19.413 1.00 93.50 71 ASN A CA 1
ATOM 542 C C . ASN A 1 71 ? -1.503 -5.160 18.852 1.00 93.50 71 ASN A C 1
ATOM 544 O O . ASN A 1 71 ? -1.643 -6.178 19.519 1.00 93.50 71 ASN A O 1
ATOM 548 N N . LEU A 1 72 ? -2.061 -5.023 17.644 1.00 91.88 72 LEU A N 1
ATOM 549 C CA . LEU A 1 72 ? -2.848 -6.079 16.994 1.00 91.88 72 LEU A CA 1
ATOM 550 C C . LEU A 1 72 ? -1.994 -7.229 16.455 1.00 91.88 72 LEU A C 1
ATOM 552 O O . LEU A 1 72 ? -2.460 -8.365 16.422 1.00 91.88 72 LEU A O 1
ATOM 556 N N . LEU A 1 73 ? -0.784 -6.925 15.988 1.00 92.69 73 LEU A N 1
ATOM 557 C CA . LEU A 1 73 ? 0.146 -7.903 15.426 1.00 92.69 73 LEU A CA 1
ATOM 558 C C . LEU A 1 73 ? 1.071 -8.526 16.480 1.00 92.69 73 LEU A C 1
ATOM 560 O O . LEU A 1 73 ? 1.825 -9.432 16.139 1.00 92.69 73 LEU A O 1
ATOM 564 N N . GLU A 1 74 ? 1.002 -8.059 17.730 1.00 87.25 74 GLU A N 1
ATOM 565 C CA . GLU A 1 74 ? 1.853 -8.490 18.847 1.00 87.25 74 GLU A CA 1
ATOM 566 C C . GLU A 1 74 ? 3.363 -8.299 18.566 1.00 87.25 74 GLU A C 1
ATOM 568 O O . GLU A 1 74 ? 4.185 -9.144 18.927 1.00 87.25 74 GLU A O 1
ATOM 573 N N . VAL A 1 75 ? 3.729 -7.179 17.919 1.00 76.50 75 VAL A N 1
ATOM 574 C CA . VAL A 1 75 ? 5.112 -6.825 17.512 1.00 76.50 75 VAL A CA 1
ATOM 575 C C . VAL A 1 75 ? 5.615 -5.500 18.072 1.00 76.50 75 VAL A C 1
ATOM 577 O O . VAL A 1 75 ? 4.803 -4.569 18.269 1.00 76.50 75 VAL A O 1
#

Solvent-accessible surface area (backbone atoms only — not comparable to full-atom values): 4891 Å² total; per-residue (Å²): 141,86,89,82,66,104,59,56,72,66,60,52,52,49,52,51,50,52,56,48,57,77,63,60,77,75,78,75,73,69,75,74,66,70,85,82,48,66,66,71,71,36,68,73,52,40,52,55,51,53,50,53,51,52,34,50,77,69,64,70,58,82,90,75,54,74,67,56,48,27,65,74,69,76,99

Mean predicted aligned error: 16.58 Å

pLDDT: mean 76.67, std 15.27, range [41.47, 93.5]

Sequence (75 aa):
MAASHDKSLEAFIENTSTAKADNISVEVSTNPSPSGDSWFDDPKNMESVMRGIEDAEQERTKAYSMDEIKNLLEV

Radius of gyration: 26.26 Å; Cα contacts (8 Å, |Δi|>4): 10; chains: 1; bounding box: 74×32×34 Å

Foldseek 3Di:
DPPPDPDPPVRVVVVVVVVVVVPPPPPPPPPPDCVPVCCCVDVVSVVVVVVVVVCVVVVVDDDDDPVRVCVVVVD

Secondary structure (DSSP, 8-state):
--------HHHHHHHHHHHHHHH----------STT-GGGGSHHHHHHHHHHHHHHHTT------HHHHHHHHT-